Protein AF-A0A109G1T9-F1 (afdb_monomer)

Radius of gyration: 14.56 Å; Cα contacts (8 Å, |Δi|>4): 78; chains: 1; bounding box: 30×42×34 Å

Solvent-accessible surface area (backbone atoms only — not comparable to full-atom values): 4834 Å² total; per-residue (Å²): 109,72,66,61,53,53,48,37,72,71,70,42,75,63,48,80,44,68,80,57,90,60,58,70,67,58,54,49,52,34,52,55,42,30,51,54,34,50,77,74,60,86,48,53,74,66,57,23,49,59,55,23,33,71,76,43,80,65,42,63,36,56,43,81,45,47,54,79,56,51,59,56,52,52,51,52,62,62,67,74,73,121

Sequence (82 aa):
MKLVESFLHSGVKSYVGLIDYVDGNVALMFTIRLFYGFINHDKTLEEVVREARLTDEETCTFRVYKQYETDLFYIRMNAFHI

Structure (mmCIF, N/CA/C/O backbone):
data_AF-A0A109G1T9-F1
#
_entry.id   AF-A0A109G1T9-F1
#
loop_
_atom_site.group_PDB
_atom_site.id
_atom_site.type_symbol
_atom_site.label_atom_id
_atom_site.label_alt_id
_atom_site.label_comp_id
_atom_site.label_asym_id
_atom_site.label_entity_id
_atom_site.label_seq_id
_atom_site.pdbx_PDB_ins_code
_atom_site.Cartn_x
_atom_site.Cartn_y
_atom_site.Cartn_z
_atom_site.occ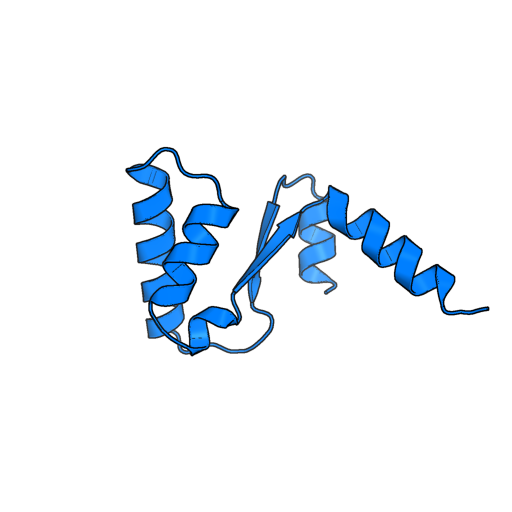upancy
_atom_site.B_iso_or_equiv
_atom_site.auth_seq_id
_atom_site.auth_comp_id
_atom_site.auth_asym_id
_atom_site.auth_atom_id
_atom_site.pdbx_PDB_model_num
ATOM 1 N N . MET A 1 1 ? -4.849 6.710 -13.636 1.00 66.00 1 MET A N 1
ATOM 2 C CA . MET A 1 1 ? -5.720 7.687 -12.942 1.00 66.00 1 MET A CA 1
ATOM 3 C C . MET A 1 1 ? -7.206 7.328 -12.998 1.00 66.00 1 MET A C 1
ATOM 5 O O . MET A 1 1 ? -7.764 7.155 -11.927 1.00 66.00 1 MET A O 1
ATOM 9 N N . LYS A 1 2 ? -7.824 7.068 -14.166 1.00 79.56 2 LYS A N 1
ATOM 10 C CA . LYS A 1 2 ? -9.274 6.745 -14.282 1.00 79.56 2 LYS A CA 1
ATOM 11 C C . LYS A 1 2 ? -9.831 5.711 -13.281 1.00 79.56 2 LYS A C 1
ATOM 13 O O . LYS A 1 2 ? -10.947 5.867 -12.797 1.00 79.56 2 LYS A O 1
ATOM 18 N N . LEU A 1 3 ? -9.075 4.652 -12.969 1.00 84.75 3 LEU A N 1
ATOM 19 C CA . LEU A 1 3 ? -9.513 3.620 -12.017 1.00 84.75 3 LEU A CA 1
ATOM 20 C C . LEU A 1 3 ? -9.548 4.132 -10.568 1.00 84.75 3 LEU A C 1
ATOM 22 O O . LEU A 1 3 ? -10.521 3.893 -9.862 1.00 84.75 3 LEU A O 1
ATOM 26 N N . VAL A 1 4 ? -8.512 4.865 -10.153 1.00 84.88 4 VAL A N 1
ATOM 27 C CA . VAL A 1 4 ? -8.423 5.483 -8.821 1.00 84.88 4 VAL A CA 1
ATOM 28 C C . VAL A 1 4 ? -9.593 6.442 -8.621 1.00 84.88 4 VAL A C 1
ATOM 30 O O . VAL A 1 4 ? -10.311 6.329 -7.636 1.00 84.88 4 VAL A O 1
ATOM 33 N N . GLU A 1 5 ? -9.836 7.322 -9.595 1.00 82.81 5 GLU A N 1
ATOM 34 C CA . GLU A 1 5 ? -10.970 8.256 -9.586 1.00 82.81 5 GLU A CA 1
ATOM 35 C C . GLU A 1 5 ? -12.311 7.522 -9.471 1.00 82.81 5 GLU A C 1
ATOM 37 O O . GLU A 1 5 ? -13.155 7.906 -8.668 1.00 82.81 5 GLU A O 1
ATOM 42 N N . SER A 1 6 ? -12.491 6.426 -10.218 1.00 86.50 6 SER A N 1
ATOM 43 C CA . SER A 1 6 ? -13.730 5.637 -10.181 1.00 86.50 6 SER A CA 1
ATOM 44 C C . SER A 1 6 ? -13.994 5.038 -8.796 1.00 86.50 6 SER A C 1
ATOM 46 O O . SER A 1 6 ? -15.124 5.095 -8.316 1.00 86.50 6 SER A O 1
ATOM 48 N N . PHE A 1 7 ? -12.963 4.504 -8.131 1.00 85.94 7 PHE A N 1
ATOM 49 C CA . PHE A 1 7 ? -13.095 3.991 -6.764 1.00 85.94 7 PHE A CA 1
ATOM 50 C C . PHE A 1 7 ? -13.338 5.111 -5.749 1.00 85.94 7 PHE A C 1
ATOM 52 O O . PHE A 1 7 ? -14.213 4.985 -4.897 1.00 85.94 7 PHE A O 1
ATOM 59 N N . LEU A 1 8 ? -12.615 6.228 -5.842 1.00 85.44 8 LEU A N 1
ATOM 60 C CA . LEU A 1 8 ? -12.809 7.356 -4.925 1.00 85.44 8 LEU A CA 1
ATOM 61 C C . LEU A 1 8 ? -14.212 7.970 -5.062 1.00 85.44 8 LEU A C 1
ATOM 63 O O . LEU A 1 8 ? -14.846 8.284 -4.056 1.00 85.44 8 LEU A O 1
ATOM 67 N N . HIS A 1 9 ? -14.744 8.068 -6.282 1.00 84.81 9 HIS A N 1
ATOM 68 C CA . HIS A 1 9 ? -16.116 8.524 -6.525 1.00 84.81 9 HIS A CA 1
ATOM 69 C C . HIS A 1 9 ? -17.183 7.510 -6.100 1.00 84.81 9 HIS A C 1
ATOM 71 O O . HIS A 1 9 ? -18.320 7.906 -5.850 1.00 84.81 9 HIS A O 1
ATOM 77 N N . SER A 1 10 ? -16.846 6.223 -5.964 1.00 86.31 10 SER A N 1
ATOM 78 C CA . 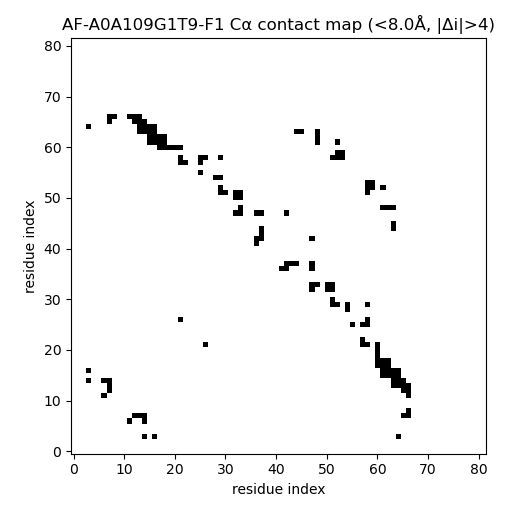SER A 1 10 ? -17.787 5.215 -5.463 1.00 86.31 10 SER A CA 1
ATOM 79 C C . SER A 1 10 ? -17.990 5.274 -3.942 1.00 86.31 10 SER A C 1
ATOM 81 O O . SER A 1 10 ? -18.708 4.439 -3.396 1.00 86.31 10 SER A O 1
ATOM 83 N N . GLY A 1 11 ? -17.355 6.225 -3.246 1.00 84.31 11 GLY A N 1
ATOM 84 C CA . GLY A 1 11 ? -17.520 6.446 -1.808 1.00 84.31 11 GLY A CA 1
ATOM 85 C C . GLY A 1 11 ? -16.553 5.659 -0.919 1.00 84.31 11 GLY A C 1
ATOM 86 O O . GLY A 1 11 ? -16.790 5.549 0.286 1.00 84.31 11 GLY A O 1
ATOM 87 N N . VAL A 1 12 ? -15.467 5.100 -1.470 1.00 87.56 12 VAL A N 1
ATOM 88 C CA . VAL A 1 12 ? -14.407 4.517 -0.630 1.00 87.56 12 VAL A CA 1
ATOM 89 C C . VAL A 1 12 ? -13.626 5.630 0.073 1.00 87.56 12 VAL A C 1
ATOM 91 O O . VAL A 1 12 ? -13.316 6.658 -0.521 1.00 87.56 12 VAL A O 1
ATOM 94 N N . LYS A 1 13 ? -13.258 5.413 1.341 1.00 86.62 13 LYS A N 1
ATOM 95 C CA . LYS A 1 13 ? -12.495 6.407 2.121 1.00 86.62 13 LYS A CA 1
ATOM 96 C C . LYS A 1 13 ? -11.077 6.613 1.581 1.00 86.62 13 LYS A C 1
ATOM 98 O O . LYS A 1 13 ? -10.597 7.744 1.514 1.00 86.62 13 LYS A O 1
ATOM 103 N N . SER A 1 14 ? -10.432 5.513 1.197 1.00 88.81 14 SER A N 1
ATOM 104 C CA . SER A 1 14 ? -9.068 5.486 0.676 1.00 88.81 14 SER A CA 1
ATOM 105 C C . SER A 1 14 ? -8.886 4.312 -0.285 1.00 88.81 14 SER A C 1
ATOM 107 O O . SER A 1 14 ? -9.544 3.281 -0.138 1.00 88.81 14 SER A O 1
ATOM 109 N N . TYR A 1 15 ? -7.959 4.448 -1.229 1.00 91.06 15 TYR A N 1
ATOM 110 C CA . TYR A 1 15 ? -7.570 3.410 -2.182 1.00 91.06 15 TYR A CA 1
ATOM 111 C C . TYR A 1 15 ? -6.048 3.238 -2.171 1.00 91.06 15 TYR A C 1
ATOM 113 O O . TYR A 1 15 ? -5.322 4.227 -2.246 1.00 91.06 15 TYR A O 1
ATOM 121 N N . VAL A 1 16 ? -5.554 2.000 -2.085 1.00 93.38 16 VAL A N 1
ATOM 122 C CA . VAL A 1 16 ? -4.128 1.699 -2.278 1.00 93.38 16 VAL A CA 1
ATOM 123 C C . VAL A 1 16 ? -3.939 1.180 -3.692 1.00 93.38 16 VAL A C 1
ATOM 125 O O . VAL A 1 16 ? -4.553 0.186 -4.072 1.00 93.38 16 VAL A O 1
ATOM 128 N N . GLY A 1 17 ? -3.097 1.858 -4.461 1.00 91.94 17 GLY A N 1
ATOM 129 C CA . GLY A 1 17 ? -2.833 1.523 -5.853 1.00 91.94 17 GLY A CA 1
ATOM 130 C C . GLY A 1 17 ? -1.351 1.527 -6.184 1.00 91.94 17 GLY A C 1
ATOM 131 O O . GLY A 1 17 ? -0.532 2.057 -5.433 1.00 91.94 17 GLY A O 1
ATOM 132 N N . LEU A 1 18 ? -1.040 0.952 -7.338 1.00 91.69 18 LEU A N 1
ATOM 133 C CA . LEU A 1 18 ? 0.282 0.947 -7.952 1.00 91.69 18 LEU A CA 1
ATOM 134 C C . LEU A 1 18 ? 0.384 2.085 -8.975 1.00 91.69 18 LEU A C 1
ATOM 136 O O . LEU A 1 18 ? -0.565 2.322 -9.727 1.00 91.69 18 LEU A O 1
ATOM 140 N N . ILE A 1 19 ? 1.531 2.768 -9.021 1.00 91.31 19 ILE A N 1
ATOM 141 C CA . ILE A 1 19 ? 1.853 3.715 -10.107 1.00 91.31 19 ILE A CA 1
ATOM 142 C C . ILE A 1 19 ? 2.645 3.074 -11.252 1.00 91.31 19 ILE A C 1
ATOM 144 O O . ILE A 1 19 ? 2.700 3.662 -12.327 1.00 91.31 19 ILE A O 1
ATOM 148 N N . ASP A 1 20 ? 3.232 1.896 -11.021 1.00 90.81 20 ASP A N 1
ATOM 149 C CA . ASP A 1 20 ? 4.013 1.130 -11.997 1.00 90.81 20 ASP A CA 1
ATOM 150 C C . ASP A 1 20 ? 3.909 -0.381 -11.706 1.00 90.81 20 ASP A C 1
ATOM 152 O O . ASP A 1 20 ? 3.334 -0.782 -10.690 1.00 90.81 20 ASP A O 1
ATOM 156 N N . TYR A 1 21 ? 4.431 -1.213 -12.605 1.00 91.25 21 TYR A N 1
ATOM 157 C CA . TYR A 1 21 ? 4.519 -2.660 -12.438 1.00 91.25 21 TYR A CA 1
ATOM 158 C C . TYR A 1 21 ? 5.420 -3.044 -11.253 1.00 91.25 21 TYR A C 1
ATOM 160 O O . TYR A 1 21 ? 6.415 -2.382 -10.970 1.00 91.25 21 TYR A O 1
ATOM 168 N N . VAL A 1 22 ? 5.062 -4.141 -10.585 1.00 94.88 22 VAL A N 1
ATOM 169 C CA . VAL A 1 22 ? 5.814 -4.767 -9.489 1.00 94.88 22 VAL A CA 1
ATOM 170 C C . VAL A 1 22 ? 5.756 -6.276 -9.684 1.00 94.88 22 VAL A C 1
ATOM 172 O O . VAL A 1 22 ? 4.706 -6.799 -10.075 1.00 94.88 22 VAL A O 1
ATOM 175 N N . ASP A 1 23 ? 6.850 -6.979 -9.392 1.00 97.12 23 ASP A N 1
ATOM 176 C CA . ASP A 1 23 ? 6.860 -8.441 -9.390 1.00 97.12 23 ASP A CA 1
ATOM 177 C C . ASP A 1 23 ? 5.786 -9.018 -8.451 1.00 97.12 23 ASP A C 1
ATOM 179 O O . ASP A 1 23 ? 5.535 -8.527 -7.346 1.00 97.12 23 ASP A O 1
ATOM 183 N N . GLY A 1 24 ? 5.150 -10.112 -8.874 1.00 96.00 24 GLY A N 1
ATOM 184 C CA . GLY A 1 24 ? 4.045 -10.715 -8.131 1.00 96.00 24 GLY A CA 1
ATOM 185 C C . GLY A 1 24 ? 4.419 -11.129 -6.703 1.00 96.00 24 GLY A C 1
ATOM 186 O O . GLY A 1 24 ? 3.607 -10.967 -5.789 1.00 96.00 24 GLY A O 1
ATOM 187 N N . ASN A 1 25 ? 5.645 -11.612 -6.478 1.00 97.31 25 ASN A N 1
ATOM 188 C CA . ASN A 1 25 ? 6.093 -11.995 -5.139 1.00 97.31 25 ASN A CA 1
ATOM 189 C C . ASN A 1 25 ? 6.314 -10.766 -4.259 1.00 97.31 25 ASN A C 1
ATOM 191 O O . ASN A 1 25 ? 5.935 -10.775 -3.087 1.00 97.31 25 ASN A O 1
ATOM 195 N N . VAL A 1 26 ? 6.855 -9.689 -4.828 1.00 97.38 26 VAL A N 1
ATOM 196 C CA . VAL A 1 26 ? 7.054 -8.425 -4.113 1.00 97.38 26 VAL A CA 1
ATOM 197 C C . VAL A 1 26 ? 5.707 -7.801 -3.730 1.00 97.38 26 VAL A C 1
ATOM 199 O O . VAL A 1 26 ? 5.509 -7.393 -2.582 1.00 97.38 26 VAL A O 1
ATOM 202 N N . ALA A 1 27 ? 4.726 -7.820 -4.638 1.00 96.88 27 ALA A N 1
ATOM 203 C CA . ALA A 1 27 ? 3.361 -7.372 -4.358 1.00 96.88 27 ALA A CA 1
ATOM 204 C C . ALA A 1 27 ? 2.676 -8.212 -3.261 1.00 96.88 27 ALA A C 1
ATOM 206 O O . ALA A 1 27 ? 1.970 -7.675 -2.396 1.00 96.88 27 ALA A O 1
ATOM 207 N N . LEU A 1 28 ? 2.905 -9.529 -3.256 1.00 97.19 28 LEU A N 1
ATOM 208 C CA . LEU A 1 28 ? 2.407 -10.423 -2.212 1.00 97.19 28 LEU A CA 1
ATOM 209 C C . LEU A 1 28 ? 3.060 -10.125 -0.854 1.00 97.19 28 LEU A C 1
ATOM 211 O O . LEU A 1 28 ? 2.354 -10.010 0.149 1.00 97.19 28 LEU A O 1
ATOM 215 N N . MET A 1 29 ? 4.382 -9.942 -0.813 1.00 97.12 29 MET A N 1
ATOM 216 C CA . MET A 1 29 ? 5.111 -9.588 0.410 1.00 97.12 29 MET A CA 1
ATOM 217 C C . MET A 1 29 ? 4.635 -8.254 0.991 1.00 97.12 29 MET A C 1
ATOM 219 O O . MET A 1 29 ? 4.371 -8.170 2.194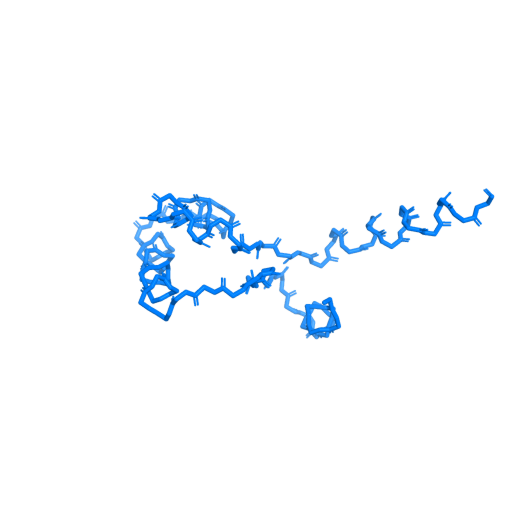 1.00 97.12 29 MET A O 1
ATOM 223 N N . PHE A 1 30 ? 4.447 -7.240 0.140 1.00 97.56 30 PHE A N 1
ATOM 224 C CA . PHE A 1 30 ? 3.853 -5.964 0.538 1.00 97.56 30 PHE A CA 1
ATOM 225 C C . PHE A 1 30 ? 2.475 -6.168 1.177 1.00 97.56 30 PHE A C 1
ATOM 227 O O . PHE A 1 30 ? 2.209 -5.653 2.263 1.00 97.56 30 PHE A O 1
ATOM 234 N N . THR A 1 31 ? 1.616 -6.968 0.541 1.00 96.62 31 THR A N 1
ATOM 235 C CA . THR A 1 31 ? 0.248 -7.232 1.005 1.00 96.62 31 THR A CA 1
ATOM 236 C C . THR A 1 31 ? 0.231 -7.943 2.362 1.00 96.62 31 THR A C 1
ATOM 238 O O . THR A 1 31 ? -0.511 -7.545 3.260 1.00 96.62 31 THR A O 1
ATOM 241 N N . ILE A 1 32 ? 1.086 -8.951 2.560 1.00 96.12 32 ILE A N 1
ATOM 242 C CA . ILE A 1 32 ? 1.228 -9.647 3.849 1.00 96.12 32 ILE A CA 1
ATOM 243 C C . ILE A 1 32 ? 1.674 -8.664 4.940 1.00 96.12 32 ILE A C 1
ATOM 245 O O . ILE A 1 32 ? 1.095 -8.642 6.029 1.00 96.12 32 ILE A O 1
ATOM 249 N N . ARG A 1 33 ? 2.674 -7.818 4.654 1.00 95.44 33 ARG A N 1
ATOM 250 C CA . ARG A 1 33 ? 3.185 -6.832 5.617 1.00 95.44 33 ARG A CA 1
ATOM 251 C C . ARG A 1 33 ? 2.141 -5.771 5.963 1.00 95.44 33 ARG A C 1
ATOM 253 O O . ARG A 1 33 ? 2.018 -5.406 7.133 1.00 95.44 33 ARG A O 1
ATOM 260 N N . LEU A 1 34 ? 1.371 -5.328 4.971 1.00 95.38 34 LEU A N 1
ATOM 261 C CA . LEU A 1 34 ? 0.263 -4.391 5.132 1.00 95.38 34 LEU A CA 1
ATOM 262 C C . LEU A 1 34 ? -0.783 -4.937 6.115 1.00 95.38 34 LEU A C 1
ATOM 264 O O . LEU A 1 34 ? -1.115 -4.270 7.096 1.00 95.38 34 LEU A O 1
ATOM 268 N N . PHE A 1 35 ? -1.261 -6.167 5.897 1.00 94.00 35 PHE A N 1
ATOM 269 C CA . PHE A 1 35 ? -2.246 -6.796 6.782 1.00 94.00 35 PHE A CA 1
ATOM 270 C C . PHE A 1 35 ? -1.687 -7.085 8.173 1.00 94.00 35 PHE A C 1
ATOM 272 O O . PHE A 1 35 ? -2.383 -6.876 9.165 1.00 94.00 35 PHE A O 1
ATOM 279 N N . TYR A 1 36 ? -0.423 -7.498 8.269 1.00 93.06 36 TYR A N 1
ATOM 280 C CA . TYR A 1 36 ? 0.236 -7.677 9.559 1.00 93.06 36 TYR A CA 1
ATOM 281 C C . TYR A 1 36 ? 0.261 -6.378 10.382 1.00 93.06 36 TYR A C 1
ATOM 283 O O . TYR A 1 36 ? 0.014 -6.408 11.590 1.00 93.06 36 TYR A O 1
ATOM 291 N N . GLY A 1 37 ? 0.529 -5.238 9.736 1.00 91.44 37 GLY A N 1
ATOM 292 C CA . GLY A 1 37 ? 0.477 -3.920 10.368 1.00 91.44 37 GLY A CA 1
ATOM 293 C C . GLY A 1 37 ? -0.931 -3.554 10.836 1.00 91.44 37 GLY A C 1
ATOM 294 O O . GLY A 1 37 ? -1.109 -3.188 11.996 1.00 91.44 37 GLY A O 1
ATOM 295 N N . PHE A 1 38 ? -1.927 -3.718 9.962 1.00 88.94 38 PHE A N 1
ATOM 296 C CA . PHE A 1 38 ? -3.322 -3.377 10.253 1.00 88.94 38 PHE A CA 1
ATOM 297 C C . PHE A 1 38 ? -3.929 -4.181 11.398 1.00 88.94 38 PHE A C 1
ATOM 299 O O . PHE A 1 38 ? -4.599 -3.619 12.257 1.00 88.94 38 PHE A O 1
ATOM 306 N N . ILE A 1 39 ? -3.719 -5.498 11.395 1.00 90.81 39 ILE A N 1
ATOM 307 C CA . ILE A 1 39 ? -4.384 -6.399 12.341 1.00 90.81 39 ILE A CA 1
ATOM 308 C C . ILE A 1 39 ? -3.793 -6.254 13.746 1.00 90.81 39 ILE A C 1
ATOM 310 O O . ILE A 1 39 ? -4.519 -6.359 14.729 1.00 90.81 39 ILE A O 1
ATOM 314 N N . ASN A 1 40 ? -2.484 -6.017 13.852 1.00 79.62 40 ASN A N 1
ATOM 315 C CA . ASN A 1 40 ? -1.772 -6.206 15.116 1.00 79.62 40 ASN A CA 1
ATOM 316 C C . ASN A 1 40 ? -1.381 -4.910 15.842 1.00 79.62 40 ASN A C 1
ATOM 318 O O . ASN A 1 40 ? -0.862 -5.003 16.951 1.00 79.62 40 ASN A O 1
ATOM 322 N N . HIS A 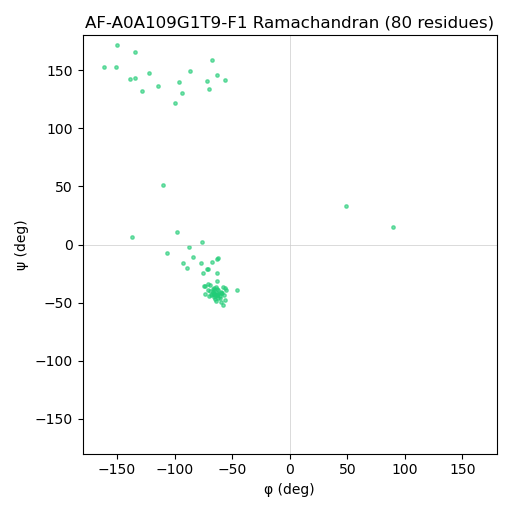1 41 ? -1.565 -3.724 15.245 1.00 76.56 41 HIS A N 1
ATOM 323 C CA . HIS A 1 41 ? -0.909 -2.512 15.764 1.00 76.56 41 HIS A CA 1
ATOM 324 C C . HIS A 1 41 ? -1.758 -1.231 15.825 1.00 76.56 41 HIS A C 1
ATOM 326 O O . HIS A 1 41 ? -1.188 -0.187 16.128 1.00 76.56 41 HIS A O 1
ATOM 332 N N . ASP A 1 42 ? -3.067 -1.278 15.543 1.00 82.69 42 ASP A N 1
ATOM 333 C CA . ASP A 1 42 ? -3.962 -0.094 15.544 1.00 82.69 42 ASP A CA 1
ATOM 334 C C . ASP A 1 42 ? -3.397 1.102 14.739 1.00 82.69 42 ASP A C 1
ATOM 336 O O . ASP A 1 42 ? -3.545 2.272 15.087 1.00 82.69 42 ASP A O 1
ATOM 340 N N . LYS A 1 43 ? -2.667 0.786 13.661 1.00 89.06 43 LYS A N 1
ATOM 341 C CA . LYS A 1 43 ? -2.001 1.764 12.795 1.00 89.06 43 LYS A CA 1
ATOM 342 C C . LYS A 1 43 ? -2.947 2.257 11.709 1.00 89.06 43 LYS A C 1
ATOM 344 O O . LYS A 1 43 ? -3.780 1.511 11.191 1.00 89.06 43 LYS A O 1
ATOM 349 N N . THR A 1 44 ? -2.753 3.503 11.299 1.00 91.88 44 THR A N 1
ATOM 350 C CA . THR A 1 44 ? -3.448 4.084 10.144 1.00 91.88 44 THR A CA 1
ATOM 351 C C . THR A 1 44 ? -3.003 3.428 8.834 1.00 91.88 44 THR A C 1
ATOM 353 O O . THR A 1 44 ? -1.902 2.879 8.745 1.00 91.88 44 THR A O 1
ATOM 356 N N . LEU A 1 45 ? -3.834 3.523 7.785 1.00 91.94 45 LEU A N 1
ATOM 357 C CA . LEU A 1 45 ? -3.524 2.987 6.452 1.00 91.94 45 LEU A CA 1
ATOM 358 C C . LEU A 1 45 ? -2.195 3.531 5.905 1.00 91.94 45 LEU A C 1
ATOM 360 O O . LEU A 1 45 ? -1.420 2.810 5.285 1.00 91.94 45 LEU A O 1
ATOM 364 N N . GLU A 1 46 ? -1.919 4.808 6.135 1.00 92.81 46 GLU A N 1
ATOM 365 C CA . GLU A 1 46 ? -0.725 5.487 5.644 1.00 92.81 46 GLU A CA 1
ATOM 366 C C . GLU A 1 46 ? 0.532 4.988 6.350 1.00 92.81 46 GLU A C 1
ATOM 368 O O . GLU A 1 46 ? 1.563 4.795 5.705 1.00 92.81 46 GLU A O 1
ATOM 373 N N . GLU A 1 47 ? 0.450 4.748 7.660 1.00 95.00 47 GLU A N 1
ATOM 374 C CA . GLU A 1 47 ? 1.560 4.207 8.441 1.00 95.00 47 GLU A CA 1
ATOM 375 C C . GLU A 1 47 ? 1.909 2.795 7.991 1.00 95.00 47 GLU A C 1
ATOM 377 O O . GLU A 1 47 ? 3.079 2.514 7.727 1.00 95.00 47 GLU A O 1
ATOM 382 N N . VAL A 1 48 ? 0.910 1.926 7.830 1.00 95.69 48 VAL A N 1
ATOM 383 C CA . VAL A 1 48 ? 1.159 0.544 7.403 1.00 95.69 48 VAL A CA 1
ATOM 384 C C . VAL A 1 48 ? 1.627 0.462 5.954 1.00 95.69 48 VAL A C 1
ATOM 386 O O . VAL A 1 48 ? 2.494 -0.354 5.660 1.00 95.69 48 VAL A O 1
ATOM 389 N N . VAL A 1 49 ? 1.145 1.328 5.053 1.00 96.06 49 VAL A N 1
ATOM 390 C CA . VAL A 1 49 ? 1.666 1.403 3.677 1.00 96.06 49 VAL A CA 1
ATOM 391 C C . VAL A 1 49 ? 3.101 1.918 3.678 1.00 96.06 49 VAL A C 1
ATOM 393 O O . VAL A 1 49 ? 3.947 1.362 2.980 1.00 96.06 49 VAL A O 1
ATOM 396 N N . ARG A 1 50 ? 3.412 2.949 4.475 1.00 95.62 50 ARG A N 1
ATOM 397 C CA . ARG A 1 50 ? 4.780 3.468 4.614 1.00 95.62 50 ARG A CA 1
ATOM 398 C C . ARG A 1 50 ? 5.735 2.396 5.130 1.00 95.62 50 ARG A C 1
ATOM 400 O O . ARG A 1 50 ? 6.852 2.317 4.640 1.00 95.62 50 ARG A O 1
ATOM 407 N N . GLU A 1 51 ? 5.312 1.583 6.092 1.00 95.19 51 GLU A N 1
ATOM 408 C CA . GLU A 1 51 ? 6.130 0.494 6.630 1.00 95.19 51 GLU A CA 1
ATOM 409 C C . GLU A 1 51 ? 6.248 -0.689 5.667 1.00 95.19 51 GLU A C 1
ATOM 411 O O . GLU A 1 51 ? 7.339 -1.225 5.495 1.00 95.19 51 GLU A O 1
ATOM 416 N N . ALA A 1 52 ? 5.157 -1.088 5.010 1.00 96.19 52 ALA A N 1
ATOM 417 C CA . ALA A 1 52 ? 5.175 -2.170 4.028 1.00 96.19 52 ALA A CA 1
ATOM 418 C C . ALA A 1 52 ? 6.061 -1.830 2.820 1.00 96.19 52 ALA A C 1
ATOM 420 O O . ALA A 1 52 ? 6.729 -2.714 2.286 1.00 96.19 52 ALA A O 1
ATOM 421 N N . ARG A 1 53 ? 6.155 -0.542 2.470 1.00 96.44 53 A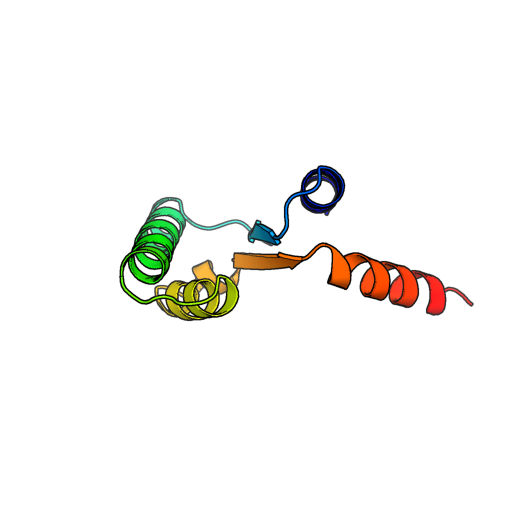RG A N 1
ATOM 422 C CA . ARG A 1 53 ? 7.062 -0.004 1.449 1.00 96.44 53 ARG A CA 1
ATOM 423 C C . ARG A 1 53 ? 8.559 -0.164 1.739 1.00 96.44 53 ARG A C 1
ATOM 425 O O . ARG A 1 53 ? 9.377 0.105 0.869 1.00 96.44 53 ARG A O 1
ATOM 432 N N . LEU A 1 54 ? 8.930 -0.525 2.965 1.00 95.44 54 LEU A N 1
ATOM 433 C CA . LEU A 1 54 ? 10.329 -0.751 3.343 1.00 95.44 54 LEU A CA 1
ATOM 434 C C . LEU A 1 54 ? 10.779 -2.192 3.070 1.00 95.44 54 LEU A C 1
ATOM 436 O O . LEU A 1 54 ? 11.928 -2.525 3.340 1.00 95.44 54 LEU A O 1
ATOM 440 N N . THR A 1 55 ? 9.874 -3.051 2.591 1.00 92.94 55 THR A N 1
ATOM 441 C CA . THR A 1 55 ? 10.145 -4.481 2.395 1.00 92.94 55 THR A CA 1
ATOM 442 C C . THR A 1 55 ? 11.037 -4.736 1.183 1.00 92.94 55 TH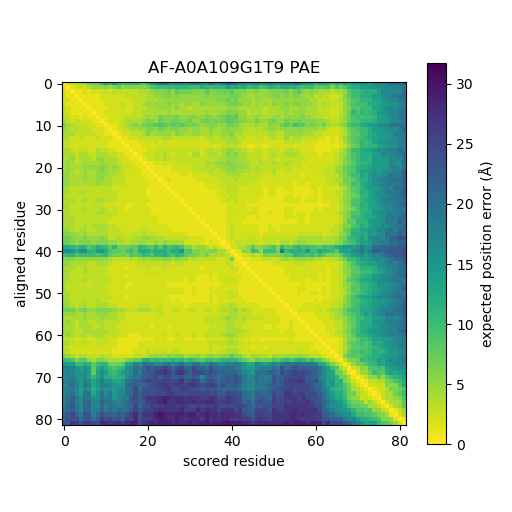R A C 1
ATOM 444 O O . THR A 1 55 ? 11.853 -5.649 1.219 1.00 92.94 55 THR A O 1
ATOM 447 N N . ASP A 1 56 ? 10.874 -3.937 0.128 1.00 96.06 56 ASP A N 1
ATOM 448 C CA . ASP A 1 56 ? 11.605 -4.057 -1.134 1.00 96.06 56 ASP A CA 1
ATOM 449 C C . ASP A 1 56 ? 11.512 -2.734 -1.920 1.00 96.06 56 ASP A C 1
ATOM 451 O O . ASP A 1 56 ? 10.547 -1.982 -1.751 1.00 96.06 56 ASP A O 1
ATOM 455 N N . GLU A 1 57 ? 12.491 -2.424 -2.770 1.00 94.44 57 GLU A N 1
ATOM 456 C CA . GLU A 1 57 ? 12.518 -1.180 -3.548 1.00 94.44 57 GLU A CA 1
ATOM 457 C C . GLU A 1 57 ? 11.300 -1.035 -4.476 1.00 94.44 57 GLU A C 1
ATOM 459 O O . GLU A 1 57 ? 10.689 0.039 -4.514 1.00 94.44 57 GLU A O 1
ATOM 464 N N . GLU A 1 58 ? 10.868 -2.112 -5.145 1.00 95.25 58 GLU A N 1
ATOM 465 C CA . GLU A 1 58 ? 9.731 -2.071 -6.076 1.00 95.25 58 GLU A CA 1
ATOM 466 C C . GLU A 1 58 ? 8.421 -1.712 -5.364 1.00 95.25 58 GLU A C 1
ATOM 468 O O . GLU A 1 58 ? 7.510 -1.126 -5.955 1.00 95.25 58 GLU A O 1
ATOM 473 N N . THR A 1 59 ? 8.325 -1.965 -4.054 1.00 95.31 59 THR A N 1
ATOM 474 C CA . THR A 1 59 ? 7.135 -1.590 -3.281 1.00 95.31 59 THR A CA 1
ATOM 475 C C . THR A 1 59 ? 6.958 -0.075 -3.158 1.00 95.31 59 THR A C 1
ATOM 477 O O . THR A 1 59 ? 5.861 0.395 -2.858 1.00 95.31 59 THR A O 1
ATOM 480 N N . CYS A 1 60 ? 7.973 0.745 -3.458 1.00 94.06 60 CYS A N 1
ATOM 481 C CA . CYS A 1 60 ? 7.832 2.203 -3.457 1.00 94.06 60 CYS A CA 1
ATOM 482 C C . CYS A 1 60 ? 6.817 2.743 -4.482 1.00 94.06 60 CYS A C 1
ATOM 484 O O . CYS A 1 60 ? 6.427 3.915 -4.379 1.00 94.06 60 CYS A O 1
ATOM 486 N N . THR A 1 61 ? 6.358 1.899 -5.410 1.00 93.75 61 THR A N 1
ATOM 487 C CA . THR A 1 61 ? 5.268 2.156 -6.364 1.00 93.75 61 THR A CA 1
ATOM 488 C C . THR A 1 61 ? 3.880 2.196 -5.712 1.00 93.75 61 THR A C 1
ATOM 490 O O . THR A 1 61 ? 2.964 2.810 -6.266 1.00 93.75 61 THR A O 1
ATOM 493 N N . PHE A 1 62 ? 3.702 1.608 -4.524 1.00 95.38 62 PHE A N 1
ATOM 494 C CA . PHE A 1 62 ? 2.432 1.668 -3.807 1.00 95.38 62 PHE A CA 1
ATOM 495 C C . PHE A 1 62 ? 2.160 3.090 -3.283 1.00 95.38 62 PHE A C 1
ATOM 497 O O . PHE A 1 62 ? 3.018 3.766 -2.692 1.00 95.38 62 PHE A O 1
ATOM 504 N N . ARG A 1 63 ? 0.930 3.560 -3.496 1.00 93.62 63 ARG A N 1
ATOM 505 C CA . ARG A 1 63 ? 0.436 4.877 -3.079 1.00 93.62 63 ARG A CA 1
ATOM 506 C C . ARG A 1 63 ? -0.939 4.758 -2.439 1.00 93.62 63 ARG A C 1
ATOM 508 O O . ARG A 1 63 ? -1.764 3.959 -2.875 1.00 93.62 63 ARG A O 1
ATOM 515 N N . VAL A 1 64 ? -1.174 5.581 -1.419 1.00 93.94 64 VAL A N 1
ATOM 516 C CA . VAL A 1 64 ? -2.502 5.787 -0.832 1.00 93.94 64 VAL A CA 1
ATOM 517 C C . VAL A 1 64 ? -3.129 6.989 -1.519 1.00 93.94 64 VAL A C 1
ATOM 519 O O . VAL A 1 64 ? -2.502 8.040 -1.607 1.00 93.94 64 VAL A O 1
ATOM 522 N N . TYR A 1 65 ? -4.359 6.827 -1.982 1.00 90.19 65 TYR A N 1
ATOM 523 C CA . TYR A 1 65 ? -5.183 7.880 -2.550 1.00 90.19 65 TYR A CA 1
ATOM 524 C C . TYR A 1 65 ? -6.385 8.109 -1.645 1.00 90.19 65 TYR A C 1
ATOM 526 O O . TYR A 1 65 ? -7.007 7.148 -1.188 1.00 90.19 65 TYR A O 1
ATOM 534 N N . LYS A 1 66 ? -6.720 9.375 -1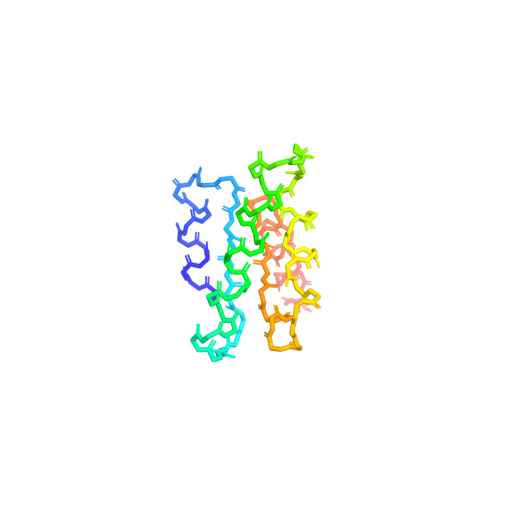.400 1.00 87.38 66 LYS A N 1
ATOM 535 C CA . LYS A 1 66 ? -7.848 9.785 -0.559 1.00 87.38 66 LYS A CA 1
ATOM 536 C C . LYS A 1 66 ? -8.809 10.647 -1.347 1.00 87.38 66 LYS A C 1
ATOM 538 O O . LYS A 1 66 ? -8.386 11.463 -2.160 1.00 87.38 66 LYS A O 1
ATOM 543 N N . GLN A 1 67 ? -10.087 10.536 -1.009 1.00 72.94 67 GLN A N 1
ATOM 544 C CA . GLN A 1 67 ? -11.155 11.297 -1.650 1.00 72.94 67 GLN A CA 1
ATOM 545 C C . GLN A 1 67 ? -10.927 12.825 -1.587 1.00 72.94 67 GLN A C 1
ATOM 547 O O . GLN A 1 67 ? -11.177 13.519 -2.567 1.00 72.94 67 GLN A O 1
ATOM 552 N N . TYR A 1 68 ? -10.381 13.344 -0.481 1.00 61.34 68 TYR A N 1
ATOM 553 C CA . TYR A 1 68 ? -10.192 14.788 -0.259 1.00 61.34 68 TYR A CA 1
ATOM 554 C C . TYR A 1 68 ? -8.913 15.388 -0.876 1.00 61.34 68 TYR A C 1
ATOM 556 O O . TYR A 1 68 ? -8.768 16.607 -0.914 1.00 61.34 68 TYR A O 1
ATOM 564 N N . GLU A 1 69 ? -7.971 14.569 -1.358 1.00 53.84 69 GLU A N 1
ATOM 565 C CA . GLU A 1 69 ? -6.758 15.068 -2.039 1.00 53.84 69 GLU A CA 1
ATOM 566 C C . GLU A 1 69 ? -6.966 15.242 -3.549 1.00 53.84 69 GLU A C 1
ATOM 568 O O . GLU A 1 69 ? -6.254 16.019 -4.190 1.00 53.84 69 GLU A O 1
ATOM 573 N N . THR A 1 70 ? -7.978 14.580 -4.116 1.00 51.72 70 THR A N 1
ATOM 574 C CA . THR A 1 70 ? -8.365 14.719 -5.525 1.00 51.72 70 THR A CA 1
ATOM 575 C C . THR A 1 70 ? -8.885 16.119 -5.847 1.00 51.72 70 THR A C 1
ATOM 577 O O . THR A 1 70 ? -8.516 16.666 -6.884 1.00 51.72 70 THR A O 1
ATOM 580 N N . ASP A 1 71 ? -9.629 16.759 -4.941 1.00 52.62 71 ASP A N 1
ATOM 581 C CA . ASP A 1 71 ? -10.146 18.118 -5.164 1.00 52.62 71 ASP A CA 1
ATOM 582 C C . ASP A 1 71 ? -9.010 19.149 -5.308 1.00 52.62 71 ASP A C 1
ATOM 584 O O . ASP A 1 71 ? -9.028 19.981 -6.215 1.00 52.62 71 ASP A O 1
ATOM 588 N N . LEU A 1 72 ? -7.955 19.059 -4.487 1.00 51.09 72 LEU A N 1
ATOM 589 C CA . LEU A 1 72 ? -6.782 19.939 -4.595 1.00 51.09 72 LEU A CA 1
ATOM 590 C C . LEU A 1 72 ? -5.917 19.649 -5.831 1.00 51.09 72 LEU A C 1
ATOM 592 O O . LEU A 1 72 ? -5.355 20.584 -6.406 1.00 51.09 72 LEU A O 1
ATOM 596 N N . PHE A 1 73 ? -5.806 18.385 -6.253 1.00 53.47 73 PHE A N 1
ATOM 597 C CA . PHE A 1 73 ? -5.099 18.016 -7.485 1.00 53.47 73 PHE A CA 1
ATOM 598 C C . PHE A 1 73 ? -5.815 18.556 -8.733 1.00 53.47 73 PHE A C 1
ATOM 600 O O . PHE A 1 73 ? -5.160 19.137 -9.602 1.00 53.47 73 PHE A O 1
ATOM 607 N N . TYR A 1 74 ? -7.149 18.455 -8.790 1.00 53.34 74 TYR A N 1
ATOM 608 C CA . TYR A 1 74 ? -7.959 19.029 -9.871 1.00 53.34 74 TYR A CA 1
ATOM 609 C C . TYR A 1 74 ? -7.913 20.564 -9.888 1.00 53.34 74 TYR A C 1
ATOM 611 O O . TYR A 1 74 ? -7.766 21.159 -10.957 1.00 53.34 74 TYR A O 1
ATOM 619 N N . ILE A 1 75 ? -7.971 21.220 -8.721 1.00 54.62 75 ILE A N 1
ATOM 620 C CA . ILE A 1 75 ? -7.829 22.683 -8.626 1.00 54.62 75 ILE A CA 1
ATOM 621 C C . ILE A 1 75 ? -6.435 23.126 -9.092 1.00 54.62 75 ILE A C 1
ATOM 623 O O . ILE A 1 75 ? -6.329 24.080 -9.861 1.00 54.62 75 ILE A O 1
ATOM 627 N N . ARG A 1 76 ? -5.359 22.426 -8.696 1.00 50.31 76 ARG A N 1
ATOM 628 C CA . ARG A 1 76 ? -4.001 22.761 -9.152 1.00 50.31 76 ARG A CA 1
ATOM 629 C C . ARG A 1 76 ? -3.823 22.566 -10.654 1.00 50.31 76 ARG A C 1
ATOM 631 O O . ARG A 1 76 ? -3.263 23.451 -11.282 1.00 50.31 76 ARG A O 1
ATOM 638 N N . MET A 1 77 ? -4.308 21.475 -11.247 1.00 50.44 77 MET A N 1
ATOM 639 C CA . MET A 1 77 ? -4.180 21.259 -12.697 1.00 50.44 77 MET A CA 1
ATOM 640 C C . MET A 1 77 ? -4.940 22.304 -13.527 1.00 50.44 77 MET A C 1
ATOM 642 O O . MET A 1 77 ? -4.426 22.747 -14.549 1.00 50.44 77 MET A O 1
ATOM 646 N N . ASN A 1 78 ? -6.114 22.753 -13.071 1.00 51.06 78 ASN A N 1
ATOM 647 C CA . ASN A 1 78 ? -6.866 23.812 -13.752 1.00 51.06 78 ASN A CA 1
ATOM 648 C C . ASN A 1 78 ? -6.278 25.219 -13.534 1.00 51.06 78 ASN A C 1
ATOM 650 O O . ASN A 1 78 ? -6.476 26.093 -14.372 1.00 51.06 78 ASN A O 1
ATOM 654 N N . ALA A 1 79 ? -5.534 25.452 -12.448 1.00 53.34 79 ALA A N 1
ATOM 655 C CA . ALA A 1 79 ? -4.919 26.750 -12.1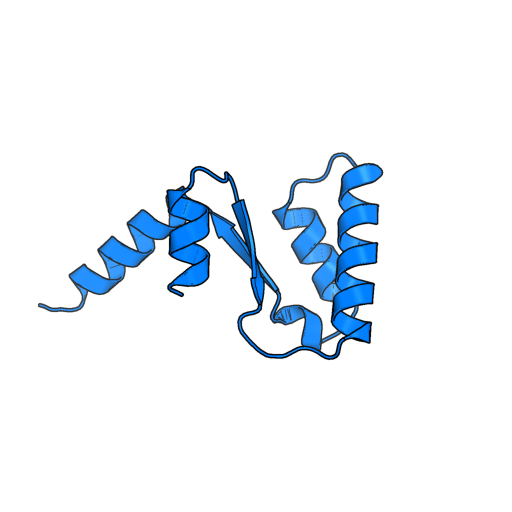57 1.00 53.34 79 ALA A CA 1
ATOM 656 C C . ALA A 1 79 ? -3.647 27.051 -12.977 1.00 53.34 79 ALA A C 1
ATOM 658 O O . ALA A 1 79 ? -3.236 28.206 -13.037 1.00 53.34 79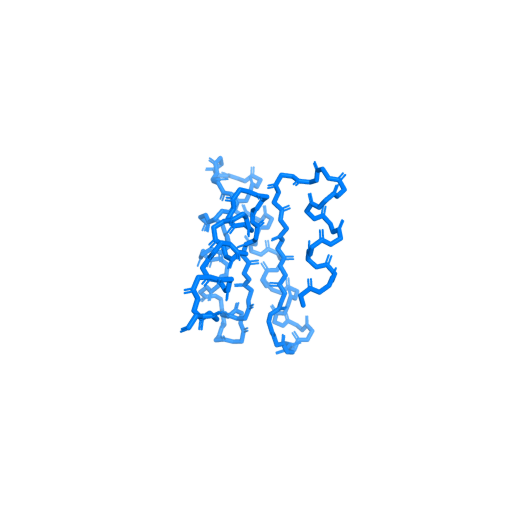 ALA A O 1
ATOM 659 N N . PHE A 1 80 ? -3.029 26.048 -13.615 1.00 53.41 80 PHE A N 1
ATOM 660 C CA . PHE A 1 80 ? -1.851 26.222 -14.485 1.00 53.41 80 PHE A CA 1
ATOM 661 C C . PHE A 1 80 ? -2.194 26.286 -15.988 1.00 53.41 80 PHE A C 1
ATOM 663 O O . PHE A 1 80 ? -1.294 26.248 -16.824 1.00 53.41 80 PHE A O 1
ATOM 670 N N . HIS A 1 81 ? -3.480 26.410 -16.336 1.00 44.91 81 HIS A N 1
ATOM 671 C CA . HIS A 1 81 ? -3.968 26.662 -17.698 1.00 44.91 81 HIS A CA 1
ATOM 672 C C . HIS A 1 81 ? -4.554 28.083 -17.850 1.00 44.91 81 HIS A C 1
ATOM 674 O O . HIS A 1 81 ? -5.669 28.248 -18.346 1.00 44.91 81 HIS A O 1
ATOM 680 N N . ILE A 1 82 ? -3.798 29.106 -17.429 1.00 45.19 82 ILE A N 1
ATOM 681 C CA . ILE A 1 82 ? -4.031 30.523 -17.774 1.00 45.19 82 ILE A CA 1
ATOM 682 C C . ILE A 1 82 ? -2.771 31.072 -18.437 1.00 45.19 82 ILE A C 1
ATOM 684 O O . ILE A 1 82 ? -1.681 30.836 -17.869 1.00 45.19 82 ILE A O 1
#

Nearest PDB structures (foldseek):
  2zal-assembly1_B  TM=4.828E-01  e=5.435E+00  Escherichia coli K-12
  2l9v-assembly1_A  TM=4.494E-01  e=7.175E+00  Homo sapiens
  9ba1-assembly1_A  TM=3.133E-01  e=7.691E+00  Homo sapiens

Mean predicted aligned error: 7.74 Å

Organism: Bacillus mycoides (NCBI:txid1405)

Secondary structure (DSSP, 8-state):
-HHHHHHHHTT-SEEEEESS---HHHHHHHHHHHHHHHHHH---HHHHHHHHTTS-GGGGGEEEEEHHHHHHHHHHHHHT--

Foldseek 3Di:
DVVLVVVLVVPDFKDKDFPDDDDPVLVVQLVVQLVVCVPPPVDDSVVSLVVSCVPDVNSVRIDMDGSVVVVVVVVVVVVVPD

pLDDT: mean 83.84, std 16.15, range [44.91, 97.56]